Protein AF-A0A2U3QU63-F1 (afdb_monomer)

Foldseek 3Di:
DDDDLCPCPPCVPPDPPPDDPDPDDDDDDDDDVPPCSLVVVLVVVVSCVVVVHDDDDDDPPCSCVVVCVVVVHDDDDPDPVDHDDDDPCPPQDLDPDPVSVVVNVVCLVPVLQVVQCVVPVDPTDDPVVSVVSSVVVVVVVVVVSVVVVVPPDDDDDDDDDDPPPPVPPDD

Structure (mmCIF, N/CA/C/O backbone):
data_AF-A0A2U3QU63-F1
#
_entry.id   AF-A0A2U3QU63-F1
#
loop_
_atom_site.group_PDB
_atom_site.id
_atom_site.type_symbol
_atom_site.label_atom_id
_atom_site.label_alt_id
_atom_site.label_comp_id
_atom_site.label_asym_id
_atom_site.label_entity_id
_atom_site.label_seq_id
_atom_site.pdbx_PDB_ins_code
_atom_site.Cartn_x
_atom_site.Cartn_y
_atom_site.Cartn_z
_atom_site.occupancy
_atom_site.B_iso_or_equiv
_atom_site.auth_seq_id
_atom_site.auth_comp_id
_atom_site.auth_asym_id
_atom_site.auth_atom_id
_atom_site.pdbx_PDB_model_num
ATOM 1 N N . MET A 1 1 ? 30.446 -10.906 0.643 1.00 43.69 1 MET A N 1
ATOM 2 C CA . MET A 1 1 ? 29.237 -11.713 0.904 1.00 43.69 1 MET A CA 1
ATOM 3 C C . MET A 1 1 ? 28.189 -11.265 -0.103 1.00 43.69 1 MET A C 1
ATOM 5 O O . MET A 1 1 ? 27.816 -10.102 -0.070 1.00 43.69 1 MET A O 1
ATOM 9 N N . TYR A 1 2 ? 27.874 -12.096 -1.097 1.00 39.12 2 TYR A N 1
ATOM 10 C CA . TYR A 1 2 ? 27.063 -11.713 -2.260 1.00 39.12 2 TYR A CA 1
ATOM 11 C C . TYR A 1 2 ? 25.604 -12.105 -2.014 1.00 39.12 2 TYR A C 1
ATOM 13 O O . TYR A 1 2 ? 25.325 -13.270 -1.738 1.00 39.12 2 TYR A O 1
ATOM 21 N N . TRP A 1 3 ? 24.691 -11.135 -2.083 1.00 47.81 3 TRP A N 1
ATOM 22 C CA . TRP A 1 3 ? 23.257 -11.405 -2.133 1.00 47.81 3 TRP A CA 1
ATOM 23 C C . TRP A 1 3 ? 22.966 -12.159 -3.434 1.00 47.81 3 TRP A C 1
ATOM 25 O O . TRP A 1 3 ? 23.228 -11.640 -4.516 1.00 47.81 3 TRP A O 1
ATOM 35 N N . SER A 1 4 ? 22.480 -13.396 -3.328 1.00 51.56 4 SER A N 1
ATOM 36 C CA . SER A 1 4 ? 22.031 -14.183 -4.474 1.00 51.56 4 SER A CA 1
ATOM 37 C C . SER A 1 4 ? 20.529 -14.427 -4.341 1.00 51.56 4 SER A C 1
ATOM 39 O O . SER A 1 4 ? 20.130 -15.156 -3.429 1.00 51.56 4 SER A O 1
ATOM 41 N N . PRO A 1 5 ? 19.694 -13.903 -5.256 1.00 51.66 5 PRO A N 1
ATOM 42 C CA . PRO A 1 5 ? 18.269 -14.232 -5.295 1.00 51.66 5 PRO A CA 1
ATOM 43 C C . PRO A 1 5 ? 18.031 -15.713 -5.643 1.00 51.66 5 PRO A C 1
ATOM 45 O O . PRO A 1 5 ? 16.927 -16.219 -5.491 1.00 51.66 5 PRO A O 1
ATOM 48 N N . PHE A 1 6 ? 19.083 -16.427 -6.058 1.00 54.81 6 PHE A N 1
ATOM 49 C CA . PHE A 1 6 ? 19.063 -17.835 -6.442 1.00 54.81 6 PHE A CA 1
ATOM 50 C C . PHE A 1 6 ? 19.719 -18.762 -5.406 1.00 54.81 6 PHE A C 1
ATOM 52 O O . PHE A 1 6 ? 19.817 -19.964 -5.644 1.00 54.81 6 PHE A O 1
ATOM 59 N N . GLY A 1 7 ? 20.193 -18.235 -4.268 1.00 51.22 7 GLY A N 1
ATOM 60 C CA . GLY A 1 7 ? 21.030 -18.982 -3.319 1.00 51.22 7 GLY A CA 1
ATOM 61 C C . GLY A 1 7 ? 20.373 -20.253 -2.771 1.00 51.22 7 GLY A C 1
ATOM 62 O O . GLY A 1 7 ? 21.033 -21.282 -2.665 1.00 51.22 7 GLY A O 1
ATOM 63 N N . GLY A 1 8 ? 19.064 -20.207 -2.499 1.00 53.75 8 GLY A N 1
ATOM 64 C CA . GLY A 1 8 ? 18.296 -21.378 -2.056 1.00 53.75 8 GLY A CA 1
ATOM 65 C C . GLY A 1 8 ? 17.838 -22.304 -3.190 1.00 53.75 8 GLY A C 1
ATOM 66 O O . GLY A 1 8 ? 17.603 -23.483 -2.949 1.00 53.75 8 GLY A O 1
ATOM 67 N N . ALA A 1 9 ? 17.733 -21.794 -4.422 1.00 51.19 9 ALA A N 1
ATOM 68 C CA . ALA A 1 9 ? 17.230 -22.546 -5.575 1.00 51.19 9 ALA A CA 1
ATOM 69 C C . ALA A 1 9 ? 18.340 -23.278 -6.360 1.00 51.19 9 ALA A C 1
ATOM 71 O O . ALA A 1 9 ? 18.082 -24.332 -6.933 1.00 51.19 9 ALA A O 1
ATOM 72 N N . LEU A 1 10 ? 19.572 -22.749 -6.379 1.00 45.16 10 LEU A N 1
ATOM 73 C CA . LEU A 1 10 ? 20.698 -23.311 -7.146 1.00 45.16 10 LEU A CA 1
ATOM 74 C C . LEU A 1 10 ? 21.640 -24.217 -6.337 1.00 45.16 10 LEU A C 1
ATOM 76 O O . LEU A 1 10 ? 22.419 -24.955 -6.936 1.00 45.16 10 LEU A O 1
ATOM 80 N N . LEU A 1 11 ? 21.590 -24.194 -5.001 1.00 49.59 11 LEU A N 1
ATOM 81 C CA . LEU A 1 11 ? 22.460 -25.013 -4.144 1.00 49.59 11 LEU A CA 1
ATOM 82 C C . LEU A 1 11 ? 21.655 -25.831 -3.119 1.00 49.59 11 LEU A C 1
ATOM 84 O O . LEU A 1 11 ? 21.794 -25.615 -1.915 1.00 49.59 11 LEU A O 1
ATOM 88 N N . PRO A 1 12 ? 20.860 -26.828 -3.561 1.00 47.44 12 PRO A N 1
ATOM 89 C CA . PRO A 1 12 ? 20.121 -27.717 -2.656 1.00 47.44 12 PRO A CA 1
ATOM 90 C C . PRO A 1 12 ? 21.031 -28.567 -1.742 1.00 47.44 12 PRO A C 1
ATOM 92 O O . PRO A 1 12 ? 20.546 -29.222 -0.821 1.00 47.44 12 PRO A O 1
ATOM 95 N N . THR A 1 13 ? 22.347 -28.569 -1.981 1.00 46.19 13 THR A N 1
ATOM 96 C CA . THR A 1 13 ? 23.361 -29.363 -1.271 1.00 46.19 13 THR A CA 1
ATOM 97 C C . THR A 1 13 ? 24.182 -28.595 -0.231 1.00 46.19 13 THR A C 1
ATOM 99 O O . THR A 1 13 ? 24.970 -29.227 0.477 1.00 46.19 13 THR A O 1
ATOM 102 N N . LEU A 1 14 ? 24.003 -27.278 -0.054 1.00 50.28 14 LEU A N 1
ATOM 103 C CA . LEU A 1 14 ? 24.617 -26.583 1.084 1.00 50.28 14 LEU A CA 1
ATOM 104 C C . LEU A 1 14 ? 23.806 -26.846 2.358 1.00 50.28 14 LEU A C 1
ATOM 106 O O . LEU A 1 14 ? 22.858 -26.145 2.678 1.00 50.28 14 LEU A O 1
ATOM 110 N N . ASN A 1 15 ? 24.200 -27.929 3.030 1.00 46.31 15 ASN A N 1
ATOM 111 C CA . ASN A 1 15 ? 24.049 -28.243 4.449 1.00 46.31 15 ASN A CA 1
ATOM 112 C C . ASN A 1 15 ? 22.946 -27.464 5.199 1.00 46.31 15 ASN A C 1
ATOM 114 O O . ASN A 1 15 ? 23.132 -26.305 5.564 1.00 46.31 15 ASN A O 1
ATOM 118 N N . LYS A 1 16 ? 21.856 -28.162 5.550 1.00 51.31 16 LYS A N 1
ATOM 119 C CA . LYS A 1 16 ? 20.736 -27.684 6.393 1.00 51.31 16 LYS A CA 1
ATOM 120 C C . LYS A 1 16 ? 21.154 -27.095 7.757 1.00 51.31 16 LYS A C 1
ATOM 122 O O . LYS A 1 16 ? 20.309 -26.553 8.456 1.00 51.31 16 LYS A O 1
ATOM 127 N N . ASN A 1 17 ? 22.431 -27.207 8.128 1.00 46.62 17 ASN A N 1
ATOM 128 C CA . ASN A 1 17 ? 23.011 -26.727 9.382 1.00 46.62 17 ASN A CA 1
ATOM 129 C C . ASN A 1 17 ? 23.921 -25.492 9.220 1.00 46.62 17 ASN A C 1
ATOM 131 O O . ASN A 1 17 ? 24.543 -25.066 10.192 1.00 46.62 17 ASN A O 1
ATOM 135 N N . ALA A 1 18 ? 24.049 -24.921 8.018 1.00 49.50 18 ALA A N 1
ATOM 136 C CA . ALA A 1 18 ? 24.702 -23.627 7.856 1.00 49.50 18 ALA A CA 1
ATOM 137 C C . ALA A 1 18 ? 23.726 -22.544 8.330 1.00 49.50 18 ALA A C 1
ATOM 139 O O . ALA A 1 18 ? 22.721 -22.291 7.670 1.00 49.50 18 ALA A O 1
ATOM 140 N N . ALA A 1 19 ? 24.004 -21.949 9.494 1.00 47.94 19 ALA A N 1
ATOM 141 C CA . ALA A 1 19 ? 23.276 -20.798 10.013 1.00 47.94 19 ALA A CA 1
ATOM 142 C C . ALA A 1 19 ? 23.071 -19.783 8.881 1.00 47.94 19 ALA A C 1
ATOM 144 O O . ALA A 1 19 ? 24.049 -19.274 8.324 1.00 47.94 19 ALA A O 1
ATOM 145 N N . ALA A 1 20 ? 21.810 -19.565 8.497 1.00 50.59 20 ALA A N 1
ATOM 146 C CA . ALA A 1 20 ? 21.466 -18.644 7.430 1.00 50.59 20 ALA A CA 1
ATOM 147 C C . ALA A 1 20 ? 22.057 -17.275 7.793 1.00 50.59 20 ALA A C 1
ATOM 149 O O . ALA A 1 20 ? 21.733 -16.734 8.853 1.00 50.59 20 ALA A O 1
ATOM 150 N N . PRO A 1 21 ? 22.975 -16.730 6.985 1.00 51.06 21 PRO A N 1
ATOM 151 C CA . PRO A 1 21 ? 23.572 -15.453 7.307 1.00 51.06 21 PRO A CA 1
ATOM 152 C C . PRO A 1 21 ? 22.500 -14.373 7.169 1.00 51.06 21 PRO A C 1
ATOM 154 O O . PRO A 1 21 ? 22.015 -14.141 6.070 1.00 51.06 21 PRO A O 1
ATOM 157 N N . ASN A 1 22 ? 22.150 -13.744 8.291 1.00 51.81 22 ASN A N 1
ATOM 158 C CA . ASN A 1 22 ? 21.318 -12.547 8.437 1.00 51.81 22 ASN A CA 1
ATOM 159 C C . ASN A 1 22 ? 20.050 -12.517 7.555 1.00 51.81 22 ASN A C 1
ATOM 161 O O . ASN A 1 22 ? 20.057 -12.062 6.416 1.00 51.81 22 ASN A O 1
ATOM 165 N N . GLU A 1 23 ? 18.929 -12.912 8.147 1.00 58.59 23 GLU A N 1
ATOM 166 C CA . GLU A 1 23 ? 17.579 -13.013 7.568 1.00 58.59 23 GLU A CA 1
ATOM 167 C C . GLU A 1 23 ? 16.877 -11.679 7.201 1.00 58.59 23 GLU A C 1
ATOM 169 O O . GLU A 1 23 ? 15.686 -11.669 6.900 1.00 58.59 23 GLU A O 1
ATOM 174 N N . ASN A 1 24 ? 17.600 -10.552 7.151 1.00 71.69 24 ASN A N 1
ATOM 175 C CA . ASN A 1 24 ? 17.030 -9.225 6.879 1.00 71.69 24 ASN A CA 1
ATOM 176 C C . ASN A 1 24 ? 17.442 -8.697 5.496 1.00 71.69 24 ASN A C 1
ATOM 178 O O . ASN A 1 24 ? 18.583 -8.282 5.295 1.00 71.69 24 ASN A O 1
ATOM 182 N N . PHE A 1 25 ? 16.490 -8.628 4.560 1.00 80.19 25 PHE A N 1
ATOM 183 C CA . PHE A 1 25 ? 16.712 -8.183 3.173 1.00 80.19 25 PHE A CA 1
ATOM 184 C C . PHE A 1 25 ? 16.128 -6.793 2.876 1.00 80.19 25 PHE A C 1
ATOM 186 O O . PHE A 1 25 ? 15.632 -6.530 1.781 1.00 80.19 25 PHE A O 1
ATOM 193 N N . ASN A 1 26 ? 16.182 -5.890 3.856 1.00 86.50 26 ASN A N 1
ATOM 194 C CA . ASN A 1 26 ? 15.697 -4.522 3.684 1.00 86.50 26 ASN A CA 1
ATOM 195 C C . ASN A 1 26 ? 16.671 -3.719 2.809 1.00 86.50 26 ASN A C 1
ATOM 197 O O . ASN A 1 26 ? 17.867 -3.657 3.093 1.00 86.50 26 ASN A O 1
ATOM 201 N N . LEU A 1 27 ? 16.150 -3.079 1.762 1.00 87.94 27 LEU A N 1
ATOM 202 C CA . LEU A 1 27 ? 16.918 -2.275 0.813 1.00 87.94 27 LEU A CA 1
ATOM 203 C C . LEU A 1 27 ? 16.369 -0.845 0.762 1.00 87.94 27 LEU A C 1
ATOM 205 O O . LEU A 1 27 ? 15.175 -0.643 0.553 1.00 87.94 27 LEU A O 1
ATOM 209 N N . TYR A 1 28 ? 17.253 0.146 0.890 1.00 92.81 28 TYR A N 1
ATOM 210 C CA . TYR A 1 28 ? 16.926 1.563 0.726 1.00 92.81 28 TYR A CA 1
ATOM 211 C C . TYR A 1 28 ? 17.634 2.136 -0.504 1.00 92.81 28 TYR A C 1
ATOM 213 O O . TYR A 1 28 ? 18.845 1.986 -0.658 1.00 92.81 28 TYR A O 1
ATOM 221 N N . ILE A 1 29 ? 16.880 2.798 -1.383 1.00 90.50 29 ILE A N 1
ATOM 222 C CA . ILE A 1 29 ? 17.385 3.372 -2.637 1.00 90.50 29 ILE A CA 1
ATOM 223 C C . ILE A 1 29 ? 17.074 4.869 -2.642 1.00 90.50 29 ILE A C 1
ATOM 225 O O . ILE A 1 29 ? 15.910 5.266 -2.679 1.00 90.50 29 ILE A O 1
ATOM 229 N N . ALA A 1 30 ? 18.114 5.702 -2.667 1.00 93.69 30 ALA A N 1
ATOM 230 C CA . ALA A 1 30 ? 18.002 7.157 -2.729 1.00 93.69 30 ALA A CA 1
ATOM 231 C C . ALA A 1 30 ? 18.640 7.719 -4.005 1.00 93.69 30 ALA A C 1
ATOM 233 O O . ALA A 1 30 ? 19.577 7.150 -4.558 1.00 93.69 30 ALA A O 1
ATOM 234 N N . GLY A 1 31 ? 18.124 8.851 -4.484 1.00 93.25 31 GLY A N 1
ATOM 235 C CA . GLY A 1 31 ? 18.625 9.514 -5.686 1.00 93.25 31 GLY A CA 1
ATOM 236 C C . GLY A 1 31 ? 17.684 10.602 -6.194 1.00 93.25 31 GLY A C 1
ATOM 237 O O . GLY A 1 31 ? 16.486 10.596 -5.895 1.00 93.25 31 GLY A O 1
ATOM 238 N N . VAL A 1 32 ? 18.207 11.523 -6.999 1.00 95.38 32 VAL A N 1
ATOM 239 C CA . VAL A 1 32 ? 17.438 12.637 -7.582 1.00 95.38 32 VAL A CA 1
ATOM 240 C C . VAL A 1 32 ? 16.364 12.145 -8.570 1.00 95.38 32 VAL A C 1
ATOM 242 O O . VAL A 1 32 ? 16.488 11.042 -9.117 1.00 95.38 32 VAL A O 1
ATOM 245 N N . PRO A 1 33 ? 15.264 12.886 -8.802 1.00 91.19 33 PRO A N 1
ATOM 246 C CA . PRO A 1 33 ? 14.317 12.561 -9.872 1.00 91.19 33 PRO A CA 1
ATOM 247 C C . PRO A 1 33 ? 15.052 12.349 -11.206 1.00 91.19 33 PRO A C 1
ATOM 249 O O . PRO A 1 33 ? 15.962 13.098 -11.535 1.00 91.19 33 PRO A O 1
ATOM 252 N N . GLY A 1 34 ? 14.715 11.284 -11.937 1.00 89.94 34 GLY A N 1
ATOM 253 C CA . GLY A 1 34 ? 15.408 10.919 -13.182 1.00 89.94 34 GLY A CA 1
ATOM 254 C C . GLY A 1 34 ? 16.687 10.082 -13.025 1.00 89.94 34 GLY A C 1
ATOM 255 O O . GLY A 1 34 ? 17.173 9.559 -14.019 1.00 89.94 34 GLY A O 1
ATOM 256 N N . SER A 1 35 ? 17.193 9.835 -11.809 1.00 93.06 35 SER A N 1
ATOM 257 C CA . SER A 1 35 ? 18.421 9.039 -11.589 1.00 93.06 35 SER A CA 1
ATOM 258 C C . SER A 1 35 ? 18.284 7.525 -11.837 1.00 93.06 35 SER A C 1
ATOM 260 O O . SER A 1 35 ? 19.158 6.760 -11.446 1.00 93.06 35 SER A O 1
ATOM 262 N N . GLY A 1 36 ? 17.161 7.061 -12.391 1.00 93.06 36 GLY A N 1
ATOM 263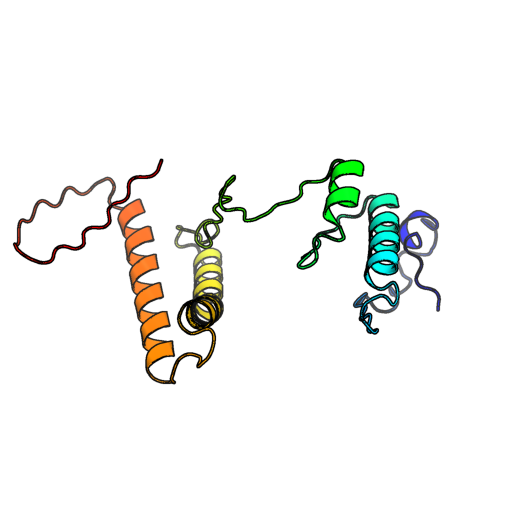 C CA . GLY A 1 36 ? 16.936 5.638 -12.670 1.00 93.06 36 GLY A CA 1
ATOM 264 C C . GLY A 1 36 ? 16.470 4.775 -11.488 1.00 93.06 36 GLY A C 1
ATOM 265 O O . GLY A 1 36 ? 16.400 3.561 -11.640 1.00 93.06 36 GLY A O 1
ATOM 266 N N . LYS A 1 37 ? 16.080 5.352 -10.337 1.00 94.00 37 LYS A N 1
ATOM 267 C CA . LYS A 1 37 ? 15.584 4.581 -9.167 1.00 94.00 37 LYS A CA 1
ATOM 268 C C . LYS A 1 37 ? 14.485 3.577 -9.530 1.00 94.00 37 LYS A C 1
ATOM 270 O O . LYS A 1 37 ? 14.576 2.409 -9.181 1.00 94.00 37 LYS A O 1
ATOM 275 N N . SER A 1 38 ? 13.465 4.029 -10.262 1.00 93.00 38 SER A N 1
ATOM 276 C CA . SER A 1 38 ? 12.344 3.178 -10.675 1.00 93.00 38 SER 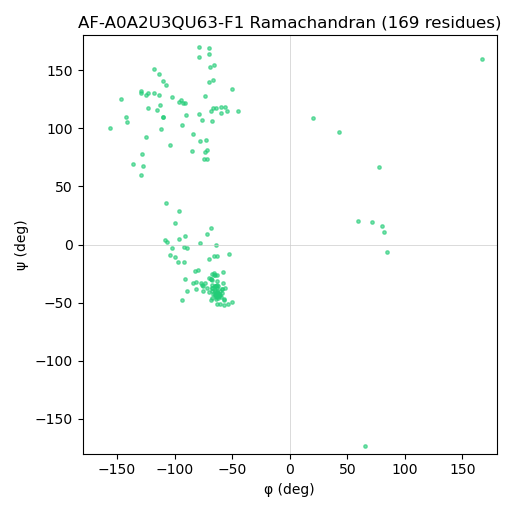A CA 1
ATOM 277 C C . SER A 1 38 ? 12.758 2.117 -11.693 1.00 93.00 38 SER A C 1
ATOM 279 O O . SER A 1 38 ? 12.161 1.051 -11.723 1.00 93.00 38 SER A O 1
ATOM 281 N N . VAL A 1 39 ? 13.772 2.380 -12.523 1.00 93.69 39 VAL A N 1
ATOM 282 C CA . VAL A 1 39 ? 14.308 1.381 -13.463 1.00 93.69 39 VAL A CA 1
ATOM 283 C C . VAL A 1 39 ? 15.003 0.268 -12.681 1.00 93.69 39 VAL A C 1
ATOM 285 O O . VAL A 1 39 ? 14.695 -0.902 -12.879 1.00 93.69 39 VAL A O 1
ATOM 288 N N . PHE A 1 40 ? 15.852 0.632 -11.718 1.00 94.06 40 PHE A N 1
ATOM 289 C CA . PHE A 1 40 ? 16.522 -0.333 -10.847 1.00 94.06 40 PHE A CA 1
ATOM 290 C C . PHE A 1 40 ? 15.533 -1.161 -10.008 1.00 94.06 40 PHE A C 1
ATOM 292 O O . PHE A 1 40 ? 15.655 -2.380 -9.929 1.00 94.06 40 PHE A O 1
ATOM 299 N N . MET A 1 41 ? 14.510 -0.527 -9.425 1.00 93.94 41 MET A N 1
ATOM 300 C CA . MET A 1 41 ? 13.469 -1.239 -8.672 1.00 93.94 41 MET A CA 1
ATOM 301 C C . MET A 1 41 ? 12.666 -2.219 -9.542 1.00 93.94 41 MET A C 1
ATOM 303 O O . MET A 1 41 ? 12.287 -3.283 -9.061 1.00 93.94 41 MET A O 1
ATOM 307 N N . GLN A 1 42 ? 12.411 -1.889 -10.813 1.00 93.75 42 GLN A N 1
ATOM 308 C CA . GLN A 1 42 ? 11.736 -2.801 -11.742 1.00 93.75 42 GLN A CA 1
ATOM 309 C C . GLN A 1 42 ? 12.601 -4.019 -12.082 1.00 93.75 42 GLN A C 1
ATOM 311 O O . GLN A 1 42 ? 12.079 -5.129 -12.098 1.00 93.75 42 GLN A O 1
ATOM 316 N N . GLU A 1 43 ? 13.907 -3.838 -12.281 1.00 93.88 43 GLU A N 1
ATOM 317 C CA . GLU A 1 43 ? 14.842 -4.950 -12.507 1.00 93.88 43 GLU A CA 1
ATOM 318 C C . GLU A 1 43 ? 14.914 -5.892 -11.295 1.00 93.88 43 GLU A C 1
ATOM 320 O O . GLU A 1 43 ? 14.871 -7.119 -11.424 1.00 93.88 43 GLU A O 1
ATOM 325 N N . LEU A 1 44 ? 14.945 -5.314 -10.090 1.00 92.25 44 LEU A N 1
ATOM 326 C CA . LEU A 1 44 ? 14.897 -6.080 -8.849 1.00 92.25 44 LEU A CA 1
ATOM 327 C C . LEU A 1 44 ? 13.583 -6.866 -8.727 1.00 92.25 44 LEU A C 1
ATOM 329 O O . LEU A 1 44 ? 13.605 -8.058 -8.426 1.00 92.25 44 LEU A O 1
ATOM 333 N N . MET A 1 45 ? 12.445 -6.222 -9.001 1.00 93.06 45 MET A N 1
ATOM 334 C CA . MET A 1 45 ? 11.133 -6.876 -9.028 1.00 93.06 45 MET A CA 1
ATOM 335 C C . MET A 1 45 ? 11.106 -8.044 -10.019 1.00 93.06 45 MET A C 1
ATOM 337 O O . MET A 1 45 ? 10.654 -9.129 -9.659 1.00 93.06 45 MET A O 1
ATOM 341 N N . LEU A 1 46 ? 11.594 -7.843 -11.246 1.00 92.94 46 LEU A N 1
ATOM 342 C CA . LEU A 1 46 ? 11.647 -8.883 -12.276 1.00 92.94 46 LEU A CA 1
ATOM 343 C C . LEU A 1 46 ? 12.509 -10.066 -11.838 1.00 92.94 46 LEU A C 1
ATOM 345 O O . LEU A 1 46 ? 12.114 -11.210 -12.044 1.00 92.94 46 LEU A O 1
ATOM 349 N N . SER A 1 47 ? 13.635 -9.801 -11.176 1.00 91.75 47 SER A N 1
ATOM 350 C CA . SER A 1 47 ? 14.501 -10.848 -10.627 1.00 91.75 47 SER A CA 1
ATOM 351 C C . SER A 1 47 ? 13.783 -11.683 -9.559 1.00 91.75 47 SER A C 1
ATOM 353 O O . SER A 1 47 ? 13.875 -12.909 -9.571 1.00 91.75 47 SER A O 1
ATOM 355 N N . VAL A 1 48 ? 13.025 -11.037 -8.663 1.00 89.19 48 VAL A N 1
ATOM 356 C CA . VAL A 1 48 ? 12.227 -11.724 -7.630 1.00 89.19 48 VAL A CA 1
ATOM 357 C C . VAL A 1 48 ? 11.092 -12.537 -8.255 1.00 89.19 48 VAL A C 1
ATOM 359 O O . VAL A 1 48 ? 10.870 -13.683 -7.866 1.00 89.19 48 VAL A O 1
ATOM 362 N N . LEU A 1 49 ? 10.392 -11.987 -9.248 1.00 90.69 49 LEU A N 1
ATOM 363 C CA . LEU A 1 49 ? 9.354 -12.719 -9.979 1.00 90.69 49 LEU A CA 1
ATOM 364 C C . LEU A 1 49 ? 9.943 -13.894 -10.777 1.00 90.69 49 LEU A C 1
ATOM 366 O O . LEU A 1 49 ? 9.332 -14.958 -10.836 1.00 90.69 49 LEU A O 1
ATOM 370 N N . GLY A 1 50 ? 11.149 -13.740 -11.333 1.00 89.81 50 GLY A N 1
ATOM 371 C CA . GLY A 1 50 ? 11.847 -14.767 -12.112 1.00 89.81 50 GLY A CA 1
ATOM 372 C C . GLY A 1 50 ? 12.204 -16.023 -11.314 1.00 89.81 50 GLY A C 1
ATOM 373 O O . GLY A 1 50 ? 12.266 -17.109 -11.885 1.00 89.81 50 GLY A O 1
ATOM 374 N N . VAL A 1 51 ? 12.370 -15.906 -9.992 1.00 88.06 51 VAL A N 1
ATOM 375 C CA . VAL A 1 51 ? 12.555 -17.055 -9.084 1.00 88.06 51 VAL A CA 1
ATOM 376 C C . VAL A 1 51 ? 11.242 -17.603 -8.514 1.00 88.06 51 VAL A C 1
ATOM 378 O O . VAL A 1 51 ? 11.264 -18.471 -7.644 1.00 88.06 51 VAL A O 1
ATOM 381 N N . GLY A 1 52 ? 10.093 -17.110 -8.984 1.00 85.75 52 GLY A N 1
ATOM 382 C CA . GLY A 1 52 ? 8.772 -17.489 -8.474 1.00 85.75 52 GLY A CA 1
ATOM 383 C C . GLY A 1 52 ? 8.372 -16.776 -7.177 1.00 85.75 52 GLY A C 1
ATOM 384 O O . GLY A 1 52 ? 7.445 -17.216 -6.494 1.00 85.75 52 GLY A O 1
ATOM 385 N N . GLY A 1 53 ? 9.058 -15.689 -6.815 1.00 86.56 53 GLY A N 1
ATOM 386 C CA . G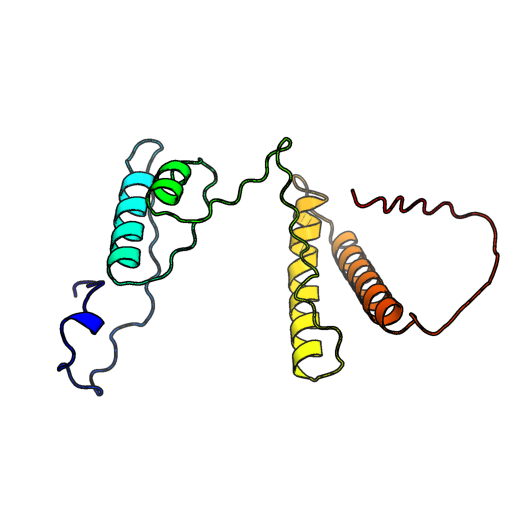LY A 1 53 ? 8.683 -14.838 -5.691 1.00 86.56 53 GLY A CA 1
ATOM 387 C C . GLY A 1 53 ? 7.411 -14.028 -5.963 1.00 86.56 53 GLY A C 1
ATOM 388 O O . GLY A 1 53 ? 6.920 -13.945 -7.088 1.00 86.56 53 GLY A O 1
ATOM 389 N N . LYS A 1 54 ? 6.876 -13.397 -4.915 1.00 88.69 54 LYS A N 1
ATOM 390 C CA . LYS A 1 54 ? 5.734 -12.474 -5.005 1.00 88.69 54 LYS A CA 1
ATOM 391 C C . LYS A 1 54 ? 6.209 -11.053 -4.747 1.00 88.69 54 LYS A C 1
ATOM 393 O O . LYS A 1 54 ? 7.026 -10.837 -3.855 1.00 88.69 54 LYS A O 1
ATOM 398 N N . VAL A 1 55 ? 5.676 -10.093 -5.498 1.00 90.69 55 VAL A N 1
ATOM 399 C CA . VAL A 1 55 ? 6.024 -8.678 -5.346 1.00 90.69 55 VAL A CA 1
ATOM 400 C C . VAL A 1 55 ? 4.757 -7.843 -5.221 1.00 90.69 55 VAL A C 1
ATOM 402 O O . VAL A 1 55 ? 3.836 -7.978 -6.022 1.00 90.69 55 VAL A O 1
ATOM 405 N N . PHE A 1 56 ? 4.742 -6.962 -4.224 1.00 94.25 56 PHE A N 1
ATOM 406 C CA . PHE A 1 56 ? 3.732 -5.926 -4.036 1.00 94.25 56 PHE A CA 1
ATOM 407 C C . PHE A 1 56 ? 4.425 -4.568 -4.125 1.00 94.25 56 PHE A C 1
ATOM 409 O O . PHE A 1 56 ? 5.461 -4.362 -3.493 1.00 94.25 56 PHE A O 1
ATOM 416 N N . VAL A 1 57 ? 3.879 -3.654 -4.928 1.00 92.75 57 VAL A N 1
ATOM 417 C CA . VAL A 1 57 ? 4.479 -2.337 -5.180 1.00 92.75 57 VAL A CA 1
ATOM 418 C C . VAL A 1 57 ? 3.467 -1.245 -4.859 1.00 92.75 57 VAL A C 1
ATOM 420 O O . VAL A 1 57 ? 2.354 -1.259 -5.377 1.00 92.75 57 VAL A O 1
ATOM 423 N N . LEU A 1 58 ? 3.879 -0.274 -4.042 1.00 92.44 58 LEU A N 1
ATOM 424 C CA . LEU A 1 58 ? 3.144 0.969 -3.817 1.00 92.44 58 LEU A CA 1
ATOM 425 C C . LEU A 1 58 ? 3.684 2.033 -4.776 1.00 92.44 58 LEU A C 1
ATOM 427 O O . LEU A 1 58 ? 4.777 2.565 -4.581 1.00 92.44 58 LEU A O 1
ATOM 431 N N . ASP A 1 59 ? 2.940 2.306 -5.845 1.00 91.75 59 ASP A N 1
ATOM 432 C CA . ASP A 1 59 ? 3.396 3.153 -6.949 1.00 91.75 59 ASP A CA 1
ATOM 433 C C . ASP A 1 59 ? 2.618 4.473 -7.017 1.00 91.75 59 ASP A C 1
ATOM 435 O O . ASP A 1 59 ? 1.529 4.539 -7.581 1.00 91.75 59 ASP A O 1
ATOM 439 N N . TYR A 1 60 ? 3.207 5.546 -6.484 1.00 86.88 60 TYR A N 1
ATOM 440 C CA . TYR A 1 60 ? 2.648 6.899 -6.595 1.00 86.88 60 TYR A CA 1
ATOM 441 C C . TYR A 1 60 ? 2.810 7.495 -8.008 1.00 86.88 60 TYR A C 1
ATOM 443 O O . TYR A 1 60 ? 1.972 8.266 -8.467 1.00 86.88 60 TYR A O 1
ATOM 451 N N . GLY A 1 61 ? 3.897 7.151 -8.711 1.00 85.88 61 GLY A N 1
ATOM 452 C CA . GLY A 1 61 ? 4.292 7.786 -9.976 1.00 85.88 61 GLY A CA 1
ATOM 453 C C . GLY A 1 61 ? 3.762 7.103 -11.236 1.00 85.88 61 GLY A C 1
ATOM 454 O O . GLY A 1 61 ? 4.027 7.582 -12.337 1.00 85.88 61 GLY A O 1
ATOM 455 N N . ARG A 1 62 ? 3.043 5.983 -11.093 1.00 89.56 62 ARG A N 1
ATOM 456 C CA . ARG A 1 62 ? 2.573 5.122 -12.195 1.00 89.56 62 ARG A CA 1
ATOM 457 C C . ARG A 1 62 ? 3.707 4.557 -13.063 1.00 89.56 62 ARG A C 1
ATOM 459 O O . ARG A 1 62 ? 3.465 4.124 -14.193 1.00 89.56 62 ARG A O 1
ATOM 466 N N . SER A 1 63 ? 4.935 4.523 -12.542 1.00 90.62 63 SER A N 1
ATOM 467 C CA . SER A 1 63 ? 6.117 4.010 -13.249 1.00 90.62 63 SER A CA 1
ATOM 468 C C . SER A 1 63 ? 6.048 2.499 -13.485 1.00 90.62 63 SER A C 1
ATOM 470 O O . SER A 1 63 ? 6.663 2.000 -14.424 1.00 90.62 63 SER A O 1
ATOM 472 N N . PHE A 1 64 ? 5.297 1.768 -12.656 1.00 94.44 64 PHE A N 1
ATOM 473 C CA . PHE A 1 64 ? 5.216 0.305 -12.683 1.00 94.44 64 PHE A CA 1
ATOM 474 C C . PHE A 1 64 ? 3.964 -0.207 -13.399 1.00 94.44 64 PHE A C 1
ATOM 476 O O . PHE A 1 64 ? 3.890 -1.396 -13.707 1.00 94.44 64 PHE A O 1
ATOM 483 N N . LYS A 1 65 ? 2.993 0.665 -13.714 1.00 92.88 65 LYS A N 1
ATOM 484 C CA . LYS A 1 65 ? 1.705 0.282 -14.321 1.00 92.88 65 LYS A CA 1
ATOM 485 C C . LYS A 1 65 ? 1.883 -0.551 -15.587 1.00 92.88 65 LYS A C 1
ATOM 487 O O . LYS A 1 65 ? 1.315 -1.632 -15.708 1.00 92.88 65 LYS A O 1
ATOM 492 N N . ARG A 1 66 ? 2.698 -0.067 -16.529 1.00 93.44 66 ARG A N 1
ATOM 493 C CA . ARG A 1 66 ? 2.913 -0.752 -17.811 1.00 93.44 66 ARG A CA 1
ATOM 494 C C . ARG A 1 66 ? 3.580 -2.113 -17.620 1.00 93.44 66 ARG A C 1
ATOM 496 O O . ARG A 1 66 ? 3.142 -3.088 -18.217 1.00 93.44 66 ARG A O 1
ATOM 503 N N . THR A 1 67 ? 4.601 -2.173 -16.773 1.00 93.06 67 THR A N 1
ATOM 504 C CA . THR A 1 67 ? 5.348 -3.401 -16.484 1.00 93.06 67 THR A CA 1
ATOM 505 C C . THR A 1 67 ? 4.467 -4.435 -15.788 1.00 93.06 67 THR A C 1
ATOM 507 O O . THR A 1 67 ? 4.459 -5.589 -16.198 1.00 93.06 67 THR A O 1
ATOM 510 N N . CYS A 1 68 ? 3.652 -4.019 -14.814 1.00 94.25 68 CYS A N 1
ATOM 511 C CA . CYS A 1 68 ? 2.684 -4.890 -14.145 1.00 94.25 68 CYS A CA 1
ATOM 512 C C . CYS A 1 68 ? 1.703 -5.522 -15.146 1.00 94.25 68 CYS A C 1
ATOM 514 O O . CYS A 1 68 ? 1.532 -6.738 -15.151 1.00 94.25 68 CYS A O 1
ATOM 516 N N . LEU A 1 69 ? 1.139 -4.723 -16.060 1.00 93.38 69 LEU A N 1
ATOM 517 C CA . LEU A 1 69 ? 0.213 -5.217 -17.085 1.00 93.38 69 LEU A CA 1
ATOM 518 C C . LEU A 1 69 ? 0.879 -6.181 -18.081 1.00 93.38 69 LEU A C 1
ATOM 520 O O . LEU A 1 69 ? 0.274 -7.184 -18.447 1.00 93.38 69 LEU A O 1
ATOM 524 N N . ILE A 1 70 ? 2.121 -5.911 -18.502 1.00 94.06 70 ILE A N 1
ATOM 525 C CA . ILE A 1 70 ? 2.877 -6.802 -19.406 1.00 94.06 70 ILE A CA 1
ATOM 526 C C . ILE A 1 70 ? 3.145 -8.160 -18.746 1.00 94.06 70 ILE A C 1
ATOM 528 O O . ILE A 1 70 ? 3.080 -9.190 -19.410 1.00 94.06 70 ILE A O 1
ATOM 532 N N . LEU A 1 71 ? 3.415 -8.165 -17.441 1.00 93.31 71 LEU A N 1
ATOM 533 C CA . LEU A 1 71 ? 3.643 -9.383 -16.663 1.00 93.31 71 LEU A CA 1
ATOM 534 C C . LEU A 1 71 ? 2.341 -10.121 -16.297 1.00 93.31 71 LEU A C 1
ATOM 536 O O . LEU A 1 71 ? 2.398 -11.139 -15.613 1.00 93.31 71 LEU A O 1
ATOM 540 N N . GLY A 1 72 ? 1.175 -9.621 -16.726 1.00 92.69 72 GLY A N 1
ATOM 541 C CA . GLY A 1 72 ? -0.130 -10.196 -16.386 1.00 92.69 72 GLY A CA 1
ATOM 542 C C . GLY A 1 72 ? -0.546 -9.979 -14.927 1.00 92.69 72 GLY A C 1
ATOM 543 O O . GLY A 1 72 ? -1.386 -10.713 -14.412 1.00 92.69 72 GLY A O 1
ATOM 544 N N . GLY A 1 73 ? 0.057 -9.004 -14.242 1.00 92.69 73 GLY A N 1
ATOM 545 C CA . GLY A 1 73 ? -0.269 -8.647 -12.866 1.00 92.69 73 GLY A CA 1
ATOM 546 C C . GLY A 1 73 ? -1.531 -7.792 -12.742 1.00 92.69 73 GLY A C 1
ATOM 547 O O . GLY A 1 73 ? -2.070 -7.270 -13.720 1.00 92.69 73 GLY A O 1
ATOM 548 N N . SER A 1 74 ? -1.987 -7.619 -11.500 1.00 92.00 74 SER A N 1
ATOM 549 C CA . SER A 1 74 ? -3.093 -6.720 -11.170 1.00 92.00 74 SER A CA 1
ATOM 550 C C . SER A 1 74 ? -2.558 -5.351 -10.758 1.00 92.00 74 SER A C 1
ATOM 552 O O . SER A 1 74 ? -1.746 -5.244 -9.837 1.00 92.00 74 SER A O 1
ATOM 554 N N . TYR A 1 75 ? -3.016 -4.298 -11.435 1.00 92.00 75 TYR A N 1
ATOM 555 C CA . TYR A 1 75 ? -2.728 -2.916 -11.064 1.00 92.00 75 TYR A CA 1
ATOM 556 C C . TYR A 1 75 ? -4.005 -2.264 -10.535 1.00 92.00 75 TYR A C 1
ATOM 558 O O . TYR A 1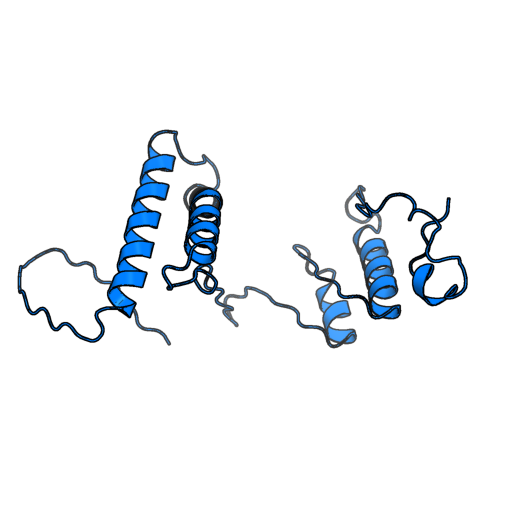 75 ? -4.940 -2.019 -11.296 1.00 92.00 75 TYR A O 1
ATOM 566 N N . ILE A 1 76 ? -4.037 -1.997 -9.230 1.00 89.75 76 ILE A N 1
ATOM 567 C CA . ILE A 1 76 ? -5.171 -1.364 -8.555 1.00 89.75 76 ILE A CA 1
ATOM 568 C C . ILE A 1 76 ? -4.948 0.147 -8.562 1.00 89.75 76 ILE A C 1
ATOM 570 O O . ILE A 1 76 ? -3.941 0.636 -8.055 1.00 89.75 76 ILE A O 1
ATOM 574 N N . GLU A 1 77 ? -5.892 0.882 -9.140 1.00 87.69 77 GLU A N 1
ATOM 575 C CA . GLU A 1 77 ? -5.838 2.335 -9.259 1.00 87.69 77 GLU A CA 1
ATOM 576 C C . GLU A 1 77 ? -7.141 2.949 -8.753 1.00 87.69 77 GLU A C 1
ATOM 578 O O . GLU A 1 77 ? -8.225 2.543 -9.168 1.00 87.69 77 GLU A O 1
ATOM 583 N N . PHE A 1 78 ? -7.032 3.953 -7.884 1.00 83.88 78 PHE A N 1
ATOM 584 C CA . PHE A 1 78 ? -8.173 4.761 -7.469 1.00 83.88 78 PHE A CA 1
ATOM 585 C C . P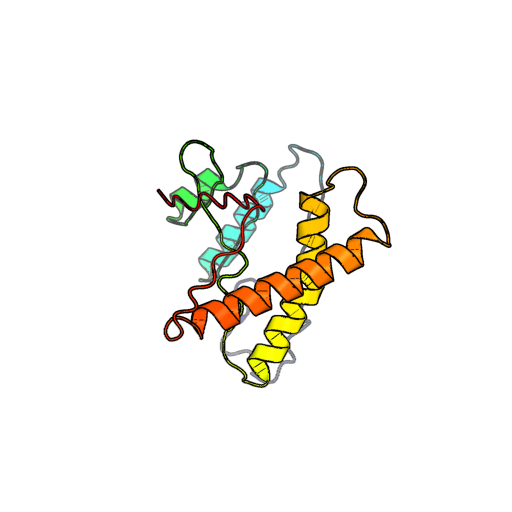HE A 1 78 ? -8.393 5.871 -8.498 1.00 83.88 78 PHE A C 1
ATOM 587 O O . PHE A 1 78 ? -7.732 6.910 -8.458 1.00 83.88 78 PHE A O 1
ATOM 594 N N . ASP A 1 79 ? -9.293 5.630 -9.450 1.00 82.56 79 ASP A N 1
ATOM 595 C CA . ASP A 1 79 ? -9.740 6.625 -10.428 1.00 82.56 79 ASP A CA 1
ATOM 596 C C . ASP A 1 79 ? -11.216 6.967 -10.187 1.00 82.56 79 ASP A C 1
ATOM 598 O O . ASP A 1 79 ? -12.014 6.107 -9.816 1.00 82.56 79 ASP A O 1
ATOM 602 N N . MET A 1 80 ? -11.610 8.216 -10.444 1.00 81.19 80 MET A N 1
ATOM 603 C CA . MET A 1 80 ? -13.011 8.637 -10.320 1.00 81.19 80 MET A CA 1
ATOM 604 C C . MET A 1 80 ? -13.919 7.951 -11.348 1.00 81.19 80 MET A C 1
ATOM 606 O O . MET A 1 80 ? -15.120 7.837 -11.126 1.00 81.19 80 MET A O 1
ATOM 610 N N . LYS A 1 81 ? -13.361 7.502 -12.482 1.00 84.69 81 LYS A N 1
ATOM 611 C CA . LYS A 1 81 ? -14.120 6.815 -13.541 1.00 84.69 81 LYS A CA 1
ATOM 612 C C . LYS A 1 81 ? -14.354 5.335 -13.253 1.00 84.69 81 LYS A C 1
ATOM 614 O O . LYS A 1 81 ? -15.369 4.798 -13.673 1.00 84.69 81 LYS A O 1
ATOM 619 N N . ASN A 1 82 ? -13.415 4.695 -12.560 1.00 79.06 82 ASN A N 1
ATOM 620 C CA . ASN A 1 82 ? -13.477 3.288 -12.181 1.00 79.06 82 ASN A CA 1
ATOM 621 C C . ASN A 1 82 ? -13.218 3.201 -10.672 1.00 79.06 82 ASN A C 1
ATOM 623 O O . ASN A 1 82 ? -12.085 2.927 -10.266 1.00 79.06 82 ASN A O 1
ATOM 627 N N . PRO A 1 83 ? -14.228 3.509 -9.838 1.00 77.62 83 PRO A N 1
ATOM 628 C CA . PRO A 1 83 ? -14.040 3.575 -8.401 1.00 77.62 83 PRO A CA 1
ATOM 629 C C . PRO A 1 83 ? -13.726 2.183 -7.853 1.00 77.62 83 PRO A C 1
ATOM 631 O O . PRO A 1 83 ? -14.539 1.263 -7.930 1.00 77.62 83 PRO A O 1
ATOM 634 N N . VAL A 1 84 ? -12.538 2.037 -7.273 1.00 82.75 84 VAL A N 1
ATOM 635 C CA . VAL A 1 84 ? -12.193 0.882 -6.445 1.00 82.75 84 VAL A CA 1
ATOM 636 C C . VAL A 1 84 ? -12.519 1.242 -5.001 1.00 82.75 84 VAL A C 1
ATOM 638 O O . VAL A 1 84 ? -11.995 2.223 -4.476 1.00 82.75 84 VAL A O 1
ATOM 641 N N . SER A 1 85 ? -13.379 0.453 -4.358 1.00 81.75 85 SER A N 1
ATOM 642 C CA . SER A 1 85 ? -13.681 0.598 -2.934 1.00 81.75 85 SER A CA 1
ATOM 643 C C . SER A 1 85 ? -12.931 -0.462 -2.141 1.00 81.75 85 SER A C 1
ATOM 645 O O . SER A 1 85 ? -13.022 -1.651 -2.444 1.00 81.75 85 SER A O 1
ATOM 647 N N . ILE A 1 86 ? -12.183 -0.027 -1.129 1.00 82.56 86 ILE A N 1
ATOM 648 C CA . ILE A 1 86 ? -11.562 -0.913 -0.147 1.00 82.56 86 ILE A CA 1
ATOM 649 C C . ILE A 1 86 ? -12.248 -0.639 1.179 1.00 82.56 86 ILE A C 1
ATOM 651 O O . ILE A 1 86 ? -12.208 0.483 1.681 1.00 82.56 86 ILE A O 1
ATOM 655 N N . ASN A 1 87 ? -12.872 -1.667 1.745 1.00 83.62 87 ASN A N 1
ATOM 656 C CA . ASN A 1 87 ? -13.447 -1.578 3.073 1.00 83.62 87 ASN A CA 1
ATOM 657 C C . ASN A 1 87 ? -12.396 -2.000 4.118 1.00 83.62 87 ASN A C 1
ATOM 659 O O . ASN A 1 87 ? -12.077 -3.191 4.191 1.00 83.62 87 ASN A O 1
ATOM 663 N N . PRO A 1 88 ? -11.885 -1.074 4.951 1.00 79.00 88 PRO A N 1
ATOM 664 C CA . PRO A 1 88 ? -10.874 -1.387 5.960 1.00 79.00 88 PRO A CA 1
ATOM 665 C C . PRO A 1 88 ? -11.411 -2.241 7.117 1.00 79.00 88 PRO A C 1
ATOM 667 O O . PRO A 1 88 ? -10.623 -2.770 7.892 1.00 79.00 88 PRO A O 1
ATOM 670 N N . PHE A 1 89 ? -12.733 -2.394 7.237 1.00 81.25 89 PHE A N 1
ATOM 671 C CA . PHE A 1 89 ? -13.372 -3.203 8.276 1.00 81.25 89 PHE A CA 1
ATOM 672 C C . PHE A 1 89 ? -13.574 -4.669 7.874 1.00 81.25 89 PHE A C 1
ATOM 674 O O . PHE A 1 89 ? -14.064 -5.451 8.681 1.00 81.25 89 PHE A O 1
ATOM 681 N N . SER A 1 90 ? -13.214 -5.051 6.643 1.00 79.00 90 SER A N 1
ATOM 682 C CA . SER A 1 90 ? -13.505 -6.392 6.105 1.00 79.00 90 SER A CA 1
ATOM 683 C C . SER A 1 90 ? -12.814 -7.520 6.873 1.00 79.00 90 SER A C 1
ATOM 685 O O . SER A 1 90 ? -13.364 -8.610 6.972 1.00 79.00 90 SER A O 1
ATOM 687 N N . ASP A 1 91 ? -11.633 -7.247 7.432 1.00 77.44 91 ASP A N 1
ATOM 688 C CA . ASP A 1 91 ? -10.819 -8.238 8.145 1.00 77.44 91 ASP A CA 1
ATOM 689 C C . ASP A 1 91 ? -11.023 -8.196 9.667 1.00 77.44 91 ASP A C 1
ATOM 691 O O . ASP A 1 91 ? -10.332 -8.905 10.400 1.00 77.44 91 ASP A O 1
ATOM 695 N N . VAL A 1 92 ? -11.955 -7.375 10.171 1.00 80.69 92 VAL A N 1
ATOM 696 C CA . VAL A 1 92 ? -12.236 -7.295 11.609 1.00 80.69 92 VAL A CA 1
ATOM 697 C C . VAL A 1 92 ? -13.116 -8.487 12.003 1.00 80.69 92 VAL A C 1
ATOM 699 O O . VAL A 1 92 ? -14.275 -8.553 11.594 1.00 80.69 92 VAL A O 1
ATOM 702 N N . PRO A 1 93 ? -12.608 -9.445 12.797 1.00 81.00 93 PRO A N 1
ATOM 703 C CA . PRO A 1 93 ? -13.347 -10.667 13.088 1.00 81.00 93 PRO A CA 1
ATOM 704 C C . PRO A 1 93 ? -14.555 -10.392 13.993 1.00 81.00 93 PRO A C 1
ATOM 706 O O . PRO A 1 93 ? -14.457 -9.626 14.950 1.00 81.00 93 PRO A O 1
ATOM 709 N N . GLU A 1 94 ? -15.691 -11.047 13.735 1.00 78.00 94 GLU A N 1
ATOM 710 C CA . GLU A 1 94 ? -16.953 -10.867 14.483 1.00 78.00 94 GLU A CA 1
ATOM 711 C C . GLU A 1 94 ? -17.140 -11.839 15.665 1.00 78.00 94 GLU A C 1
ATOM 713 O O . GLU A 1 94 ? -17.941 -11.580 16.561 1.00 78.00 94 GLU A O 1
ATOM 718 N N . ASN A 1 95 ? -16.357 -12.912 15.745 1.00 81.25 95 ASN A N 1
ATOM 719 C CA . ASN A 1 95 ? -16.456 -13.892 16.826 1.00 81.25 95 ASN A CA 1
ATOM 720 C C . ASN A 1 95 ? -15.775 -13.433 18.133 1.00 81.25 95 ASN A C 1
ATOM 722 O O . ASN A 1 95 ? -14.879 -12.591 18.127 1.00 81.25 95 ASN A O 1
ATOM 726 N N . ASP A 1 96 ? -16.133 -14.069 19.251 1.00 79.31 96 ASP A N 1
ATOM 727 C CA . ASP A 1 96 ? -15.584 -13.787 20.593 1.00 79.31 96 ASP A CA 1
ATOM 728 C C . ASP A 1 96 ? -14.431 -14.727 20.991 1.00 79.31 96 ASP A C 1
ATOM 730 O O . ASP A 1 96 ? -14.202 -15.034 22.160 1.00 79.31 96 ASP A O 1
ATOM 734 N N . SER A 1 97 ? -13.685 -15.230 20.007 1.00 84.31 97 SER A N 1
ATOM 735 C CA . SER A 1 97 ? -12.475 -16.006 20.278 1.00 84.31 97 SER A CA 1
ATOM 736 C C . SER A 1 97 ? -11.363 -15.119 20.860 1.00 84.31 97 SER A C 1
ATOM 738 O O . SER A 1 97 ? -11.261 -13.938 20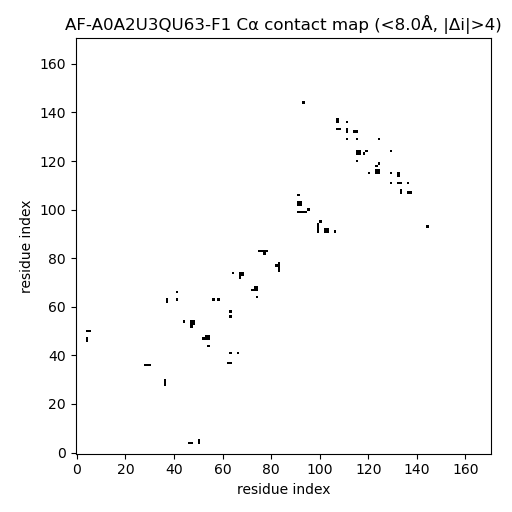.543 1.00 84.31 97 SER A O 1
ATOM 740 N N . ALA A 1 98 ? -10.452 -15.682 21.657 1.00 83.06 98 ALA A N 1
ATOM 741 C CA . ALA A 1 98 ? -9.324 -14.908 22.194 1.00 83.06 98 ALA A CA 1
ATOM 742 C C . ALA A 1 98 ? -8.484 -14.230 21.085 1.00 83.06 98 ALA A C 1
ATOM 744 O O . ALA A 1 98 ? -8.087 -13.078 21.225 1.00 83.06 98 ALA A O 1
ATOM 745 N N . LYS A 1 99 ? -8.296 -14.913 19.946 1.00 83.12 99 LYS A N 1
ATOM 746 C CA . LYS A 1 99 ? -7.553 -14.393 18.784 1.00 83.12 99 LYS A CA 1
ATOM 747 C C . LYS A 1 99 ? -8.258 -13.230 18.086 1.00 83.12 99 LYS A C 1
ATOM 749 O O . LYS A 1 99 ? -7.606 -12.335 17.563 1.00 83.12 99 LYS A O 1
ATOM 754 N N . SER A 1 100 ? -9.588 -13.246 18.041 1.00 83.50 100 SER A N 1
ATOM 755 C CA . SER A 1 100 ? -10.357 -12.178 17.402 1.00 83.50 100 SER A CA 1
ATOM 756 C C . SER A 1 100 ? -10.432 -10.928 18.265 1.00 83.50 100 SER A C 1
ATOM 758 O O . SER A 1 100 ? -10.405 -9.822 17.732 1.00 83.50 100 SER A O 1
ATOM 760 N N . ILE A 1 101 ? -10.458 -11.088 19.588 1.00 83.12 101 ILE A N 1
ATOM 761 C CA . ILE A 1 101 ? -10.348 -9.969 20.530 1.00 83.12 101 ILE A CA 1
ATOM 762 C C . ILE A 1 101 ? -8.993 -9.264 20.367 1.00 83.12 101 ILE A C 1
ATOM 764 O O . ILE A 1 101 ? -8.956 -8.037 20.298 1.00 83.12 101 ILE A O 1
ATOM 768 N N . GLU A 1 102 ? -7.902 -10.024 20.237 1.00 86.38 102 GLU A N 1
ATOM 769 C CA . GLU A 1 102 ? -6.561 -9.481 19.973 1.00 86.38 102 GLU A CA 1
ATOM 770 C C . GLU A 1 102 ? -6.515 -8.715 18.641 1.00 86.38 102 GLU A C 1
ATOM 772 O O . GLU A 1 102 ? -6.195 -7.528 18.627 1.00 86.38 102 GLU A O 1
ATOM 777 N N . ALA A 1 103 ? -6.978 -9.326 17.544 1.00 85.38 103 ALA A N 1
ATOM 778 C CA . ALA A 1 103 ? -7.019 -8.676 16.231 1.00 85.38 103 ALA A CA 1
ATOM 779 C C . ALA A 1 103 ? -7.863 -7.383 16.215 1.00 85.38 103 ALA A C 1
ATOM 781 O O . ALA A 1 103 ? -7.491 -6.396 15.577 1.00 85.38 103 ALA A O 1
ATOM 782 N N . ARG A 1 104 ? -8.992 -7.350 16.941 1.00 85.38 104 ARG A N 1
ATOM 783 C CA . ARG A 1 104 ? -9.800 -6.129 17.117 1.00 85.38 104 ARG A CA 1
ATOM 784 C C . ARG A 1 104 ? -9.039 -5.050 17.878 1.00 85.38 104 ARG A C 1
ATOM 786 O O . ARG A 1 104 ? -9.128 -3.882 17.510 1.00 85.38 104 ARG A O 1
ATOM 793 N N . SER A 1 105 ? -8.323 -5.424 18.936 1.00 85.56 105 SER A N 1
ATOM 794 C CA . SER A 1 105 ? -7.507 -4.493 19.719 1.00 85.56 105 SER A CA 1
ATOM 795 C C . SER A 1 105 ? -6.384 -3.886 18.870 1.00 85.56 105 SER A C 1
ATOM 797 O O . SER A 1 105 ? -6.164 -2.674 18.905 1.00 85.56 105 SER A O 1
ATOM 799 N N . ASP A 1 106 ? -5.726 -4.700 18.044 1.00 87.25 106 ASP A N 1
ATOM 800 C CA . ASP A 1 106 ? -4.687 -4.243 17.115 1.00 87.25 106 ASP A CA 1
ATOM 801 C C . ASP A 1 106 ? -5.247 -3.313 16.034 1.00 87.25 106 ASP A C 1
ATOM 803 O O . ASP A 1 106 ? -4.632 -2.302 15.683 1.00 87.25 106 ASP A O 1
ATOM 807 N N . PHE A 1 107 ? -6.445 -3.607 15.530 1.00 87.25 107 PHE A N 1
ATOM 808 C CA . PHE A 1 107 ? -7.142 -2.713 14.612 1.00 87.25 107 PHE A CA 1
ATOM 809 C C . PHE A 1 107 ? -7.490 -1.378 15.290 1.00 87.25 107 PHE A C 1
ATOM 811 O O . PHE A 1 107 ? -7.205 -0.309 14.747 1.00 87.25 107 PHE A O 1
ATOM 818 N N . LEU A 1 108 ? -8.052 -1.423 16.501 1.00 85.81 108 LEU A N 1
ATOM 819 C CA . LEU A 1 108 ? -8.460 -0.244 17.268 1.00 85.81 108 LEU A CA 1
ATOM 820 C C . LEU A 1 108 ? -7.295 0.655 17.693 1.00 85.81 108 LEU A C 1
ATOM 822 O O . LEU A 1 108 ? -7.516 1.846 17.895 1.00 85.81 108 LEU A O 1
ATOM 826 N N . SER A 1 109 ? -6.081 0.123 17.836 1.00 86.75 109 SER A N 1
ATOM 827 C CA . SER A 1 109 ? -4.903 0.926 18.182 1.00 86.75 109 SER A CA 1
ATOM 828 C C . SER A 1 109 ? -4.303 1.637 16.966 1.00 86.75 109 SER A C 1
ATOM 830 O O . SER A 1 109 ? -3.918 2.802 17.058 1.00 86.75 109 SER A O 1
ATOM 832 N N . ASN A 1 110 ? -4.279 0.979 15.804 1.00 85.12 110 ASN A N 1
ATOM 833 C CA . ASN A 1 110 ? -3.629 1.510 14.605 1.00 85.12 110 ASN A CA 1
ATOM 834 C C . ASN A 1 110 ? -4.562 2.375 13.746 1.00 85.12 110 ASN A C 1
ATOM 836 O O . ASN A 1 110 ? -4.157 3.422 13.231 1.00 85.12 110 ASN A O 1
ATOM 840 N N . PHE A 1 111 ? -5.824 1.970 13.600 1.00 88.38 111 PHE A N 1
ATOM 841 C CA . PHE A 1 111 ? -6.766 2.605 12.679 1.00 88.38 111 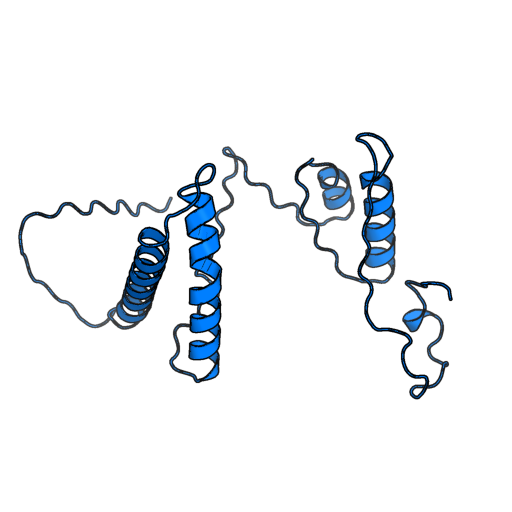PHE A CA 1
ATOM 842 C C . PHE A 1 111 ? -7.125 4.067 13.014 1.00 88.38 111 PHE A C 1
ATOM 844 O O . PHE A 1 111 ? -7.243 4.863 12.078 1.00 88.38 111 PHE A O 1
ATOM 851 N N . PRO A 1 112 ? -7.236 4.496 14.291 1.00 87.81 112 PRO A N 1
ATOM 852 C CA . PRO A 1 112 ? -7.499 5.898 14.618 1.00 87.81 112 PRO A CA 1
ATOM 853 C C . PRO A 1 112 ? -6.458 6.866 14.057 1.00 87.81 112 PRO A C 1
ATOM 855 O O . PRO A 1 112 ? -6.817 7.971 13.663 1.00 87.81 112 PRO A O 1
ATOM 858 N N . SER A 1 113 ? -5.188 6.458 13.962 1.00 86.31 113 SER A N 1
ATOM 859 C CA . SER A 1 113 ? -4.129 7.294 13.380 1.00 86.31 113 SER A CA 1
ATOM 860 C C . SER A 1 113 ? -4.328 7.513 11.871 1.00 86.31 113 SER A C 1
ATOM 862 O O . SER A 1 113 ? -4.148 8.619 11.356 1.00 86.31 113 SER A O 1
ATOM 864 N N . ILE A 1 114 ? -4.803 6.484 11.165 1.00 88.31 114 ILE A N 1
ATOM 865 C CA . ILE A 1 114 ? -5.153 6.560 9.744 1.00 88.31 114 ILE A CA 1
ATOM 866 C C . ILE A 1 114 ? -6.378 7.468 9.571 1.00 88.31 114 ILE A C 1
ATOM 868 O O . ILE A 1 114 ? -6.360 8.383 8.752 1.00 88.31 114 ILE A O 1
ATOM 872 N N . LEU A 1 115 ? -7.418 7.295 10.395 1.00 88.38 115 LEU A N 1
ATOM 873 C CA . LEU A 1 115 ? -8.581 8.191 10.396 1.00 88.38 115 LEU A CA 1
ATOM 874 C C . LEU A 1 115 ? -8.194 9.645 10.694 1.00 88.38 115 LEU A C 1
ATOM 876 O O . LEU A 1 115 ? -8.689 10.551 10.030 1.00 88.38 115 LEU A O 1
ATOM 880 N N . ALA A 1 116 ? -7.294 9.874 11.650 1.00 89.56 116 ALA A N 1
ATOM 881 C CA . ALA A 1 116 ? -6.817 11.203 12.013 1.00 89.56 116 ALA A CA 1
ATOM 882 C C . ALA A 1 116 ? -6.088 11.889 10.849 1.00 89.56 116 ALA A C 1
ATOM 884 O O . ALA A 1 116 ? -6.364 13.050 10.551 1.00 89.56 116 ALA A O 1
ATOM 885 N N . THR A 1 117 ? -5.208 11.165 10.151 1.00 88.62 117 THR A N 1
ATOM 886 C CA . THR A 1 117 ? -4.498 11.696 8.972 1.00 88.62 117 THR A CA 1
ATOM 887 C C . THR A 1 117 ? -5.425 11.954 7.783 1.00 88.62 117 THR A C 1
ATOM 889 O O . THR A 1 117 ? -5.190 12.898 7.032 1.00 88.62 117 THR A O 1
ATOM 892 N N . MET A 1 118 ? -6.511 11.189 7.632 1.00 87.50 118 MET A N 1
ATOM 893 C CA . MET A 1 118 ? -7.543 11.463 6.622 1.00 87.50 118 MET A CA 1
ATOM 894 C C . MET A 1 118 ? -8.447 12.645 7.000 1.00 87.50 118 MET A C 1
ATOM 896 O O . MET A 1 118 ? -8.797 13.447 6.136 1.00 87.50 118 MET A O 1
ATOM 900 N N . ALA A 1 119 ? -8.824 12.766 8.275 1.00 88.56 119 ALA A N 1
ATOM 901 C CA . ALA A 1 119 ? -9.719 13.816 8.762 1.00 88.56 119 ALA A CA 1
ATOM 902 C C . ALA A 1 119 ? -9.025 15.184 8.872 1.00 88.56 119 ALA A C 1
ATOM 904 O O . ALA A 1 119 ? -9.645 16.214 8.606 1.00 88.56 119 ALA A O 1
ATOM 905 N N . ALA A 1 120 ? -7.745 15.203 9.252 1.00 90.62 120 ALA A N 1
ATOM 906 C CA . ALA A 1 120 ? -6.959 16.416 9.458 1.00 90.62 120 ALA A CA 1
ATOM 907 C C . ALA A 1 120 ? -5.543 16.290 8.849 1.00 90.62 120 ALA A C 1
ATOM 909 O O . ALA A 1 120 ? -4.550 16.269 9.577 1.00 90.62 120 ALA A O 1
ATOM 910 N N . PRO A 1 121 ? -5.414 16.252 7.509 1.00 87.88 121 PRO A N 1
ATOM 911 C CA . PRO A 1 121 ? -4.147 15.956 6.830 1.00 87.88 121 PRO A CA 1
ATOM 912 C C . PRO A 1 121 ? -3.051 17.013 7.024 1.00 87.88 121 PRO A C 1
ATOM 914 O O . PRO A 1 121 ? -1.872 16.691 6.920 1.00 87.88 121 PRO A O 1
ATOM 917 N N . GLN A 1 122 ? -3.416 18.275 7.276 1.00 87.62 122 GLN A N 1
ATOM 918 C CA . GLN A 1 122 ? -2.445 19.371 7.410 1.00 87.62 122 GLN A CA 1
ATOM 919 C C . GLN A 1 122 ? -2.029 19.623 8.861 1.00 87.62 122 GLN A C 1
ATOM 921 O O . GLN A 1 122 ? -0.847 19.768 9.150 1.00 87.62 122 GLN A O 1
ATOM 926 N N . TYR A 1 123 ? -3.008 19.701 9.764 1.00 84.56 123 TYR A N 1
ATOM 927 C CA . TYR A 1 123 ? -2.801 20.148 11.145 1.00 84.56 123 TYR A CA 1
ATOM 928 C C . TYR A 1 123 ? -2.797 18.999 12.159 1.00 84.56 123 TYR A C 1
ATOM 930 O O . TYR A 1 123 ? -2.452 19.215 13.318 1.00 84.56 123 TYR A O 1
ATOM 938 N N . GLY A 1 124 ? -3.162 17.785 11.734 1.00 86.06 124 GLY A N 1
ATOM 939 C CA . GLY A 1 124 ? -3.347 16.647 12.625 1.00 86.06 124 GLY A CA 1
ATOM 940 C C . GLY A 1 124 ? -4.514 16.836 13.597 1.00 86.06 124 GLY A C 1
ATOM 941 O O . GLY A 1 124 ? -5.292 17.787 13.515 1.00 86.06 124 GLY A O 1
ATOM 942 N N . THR A 1 125 ? -4.643 15.892 14.523 1.00 85.69 125 THR A N 1
ATOM 943 C CA . THR A 1 125 ? -5.680 15.886 15.562 1.00 85.69 125 THR A CA 1
ATOM 944 C C . THR A 1 125 ? -5.077 16.204 16.923 1.00 85.69 125 THR A C 1
ATOM 946 O O . THR A 1 125 ? -4.031 15.648 17.269 1.00 85.69 125 THR A O 1
ATOM 949 N N . SER A 1 126 ? -5.755 17.037 17.713 1.00 88.38 126 SER A N 1
ATOM 950 C CA . SER A 1 126 ? -5.323 17.391 19.070 1.00 88.38 126 SER A CA 1
ATOM 951 C C . SER A 1 126 ? -5.450 16.227 20.062 1.00 88.38 126 SER A C 1
ATOM 953 O O . SER A 1 126 ? -6.191 15.270 19.824 1.00 88.38 126 SER A O 1
ATOM 955 N N . ASP A 1 127 ? -4.792 16.351 21.217 1.00 88.00 127 ASP A N 1
ATOM 956 C CA . ASP A 1 127 ? -4.805 15.352 22.299 1.00 88.00 127 ASP A CA 1
ATOM 957 C C . ASP A 1 127 ? -6.213 15.031 22.825 1.00 88.00 127 ASP A C 1
ATOM 959 O O . ASP A 1 127 ? -6.444 13.953 23.361 1.00 88.00 127 ASP A O 1
ATOM 963 N N . LEU A 1 128 ? -7.178 15.944 22.650 1.00 89.56 128 LEU A N 1
ATOM 964 C CA . LEU A 1 128 ? -8.588 15.702 22.977 1.00 89.56 128 LEU A CA 1
ATOM 965 C C . LEU A 1 128 ? -9.337 14.990 21.844 1.00 89.56 128 LEU A C 1
ATOM 967 O O . LEU A 1 128 ? -10.233 14.192 22.099 1.00 89.56 128 LEU A O 1
ATOM 971 N N . GLN A 1 129 ? -8.980 15.254 20.587 1.00 88.31 129 GLN A N 1
ATOM 972 C CA . GLN A 1 129 ? -9.654 14.677 19.421 1.00 88.31 129 GLN A CA 1
ATOM 973 C C . GLN A 1 129 ? -9.266 13.213 19.190 1.00 88.31 129 GLN A C 1
ATOM 975 O O . GLN A 1 129 ? -10.114 12.416 18.793 1.00 88.31 129 GLN A O 1
ATOM 980 N N . GLN A 1 130 ? -8.017 12.838 19.474 1.00 86.44 130 GLN A N 1
ATOM 981 C CA . GLN A 1 130 ? -7.547 11.453 19.352 1.00 86.44 130 GLN A CA 1
ATOM 982 C C . GLN A 1 130 ? -8.366 10.444 20.190 1.00 86.44 130 GLN A C 1
ATOM 984 O O . GLN A 1 130 ? -8.879 9.482 19.610 1.00 86.44 130 GLN A O 1
ATOM 989 N N . PRO A 1 131 ? -8.589 10.644 21.508 1.00 88.19 131 PRO A N 1
ATOM 990 C CA . PRO A 1 131 ? -9.399 9.723 22.306 1.00 88.19 131 PRO A CA 1
ATOM 991 C C . PRO A 1 131 ? -10.881 9.755 21.914 1.00 88.19 131 PRO A C 1
ATOM 993 O O . PRO A 1 131 ? -11.560 8.730 22.006 1.00 88.19 131 PRO A O 1
ATOM 996 N N . MET A 1 132 ? -11.393 10.895 21.428 1.00 89.38 132 MET A N 1
ATOM 997 C CA . MET A 1 132 ? -12.756 10.973 20.889 1.00 89.38 132 MET A CA 1
ATOM 998 C C . MET A 1 132 ? -12.908 10.112 19.629 1.00 89.38 132 MET A C 1
ATOM 1000 O O . MET A 1 132 ? -13.893 9.383 19.516 1.00 89.38 132 MET A O 1
ATOM 1004 N N . LEU A 1 133 ? -11.925 10.131 18.722 1.00 88.38 133 LEU A N 1
ATOM 1005 C CA . LEU A 1 133 ? -11.906 9.276 17.530 1.00 88.38 133 LEU A CA 1
ATOM 1006 C C . LEU A 1 133 ? -11.837 7.791 17.893 1.00 88.38 133 LEU A C 1
ATOM 1008 O O . LEU A 1 133 ? -12.599 6.993 17.349 1.00 88.38 133 LEU A O 1
ATOM 1012 N N . GLN A 1 134 ? -10.978 7.418 18.842 1.00 87.44 134 GLN A N 1
ATOM 1013 C CA . GLN A 1 134 ? -10.867 6.031 19.299 1.00 87.44 134 GLN A CA 1
ATOM 1014 C C . GLN A 1 134 ? -12.166 5.538 19.958 1.00 87.44 134 GLN A C 1
ATOM 1016 O O . GLN A 1 134 ? -12.625 4.423 19.690 1.00 87.44 134 GLN A O 1
ATOM 1021 N N . SER A 1 135 ? -12.797 6.381 20.779 1.00 87.25 135 SER A N 1
ATOM 1022 C CA . SER A 1 135 ? -14.080 6.066 21.420 1.00 87.25 135 SER A CA 1
ATOM 1023 C C . SER A 1 135 ? -15.196 5.906 20.385 1.00 87.25 135 SER A C 1
ATOM 1025 O O . SER A 1 135 ? -15.944 4.930 20.429 1.00 87.25 135 SER A O 1
ATOM 1027 N N . ALA A 1 136 ? -15.275 6.818 19.412 1.00 88.06 136 ALA A N 1
ATOM 1028 C CA . ALA A 1 136 ? -16.253 6.752 18.329 1.00 88.06 136 ALA A CA 1
ATOM 1029 C C . ALA A 1 136 ? -16.080 5.489 17.470 1.00 88.06 136 ALA A C 1
ATOM 1031 O O . ALA A 1 136 ? -17.065 4.822 17.154 1.00 88.06 136 ALA A O 1
ATOM 1032 N N . LEU A 1 137 ? -14.837 5.122 17.144 1.00 87.50 137 LEU A N 1
ATOM 1033 C CA . LEU A 1 137 ? -14.528 3.902 16.397 1.00 87.50 137 LEU A CA 1
ATOM 1034 C C . LEU A 1 137 ? -14.943 2.641 17.165 1.00 87.50 137 LEU A C 1
ATOM 1036 O O . LEU A 1 137 ? -15.540 1.735 16.589 1.00 87.50 137 LEU A O 1
ATOM 1040 N N . THR A 1 138 ? -14.668 2.601 18.469 1.00 85.88 138 THR A N 1
ATOM 1041 C CA . THR A 1 138 ? -15.057 1.477 19.332 1.00 85.88 138 THR A CA 1
ATOM 1042 C C . THR A 1 138 ? -16.576 1.313 19.361 1.00 85.88 138 THR A C 1
ATOM 1044 O O . THR A 1 138 ? -17.080 0.204 19.196 1.00 85.88 138 THR A O 1
ATOM 1047 N N . LEU A 1 139 ? -17.318 2.417 19.497 1.00 84.06 139 LEU A N 1
ATOM 1048 C CA . LEU A 1 139 ? -18.783 2.397 19.452 1.00 84.06 139 LEU A CA 1
ATOM 1049 C C . LEU A 1 139 ? -19.318 1.927 18.091 1.00 84.06 139 LEU A C 1
ATOM 1051 O O . LEU A 1 139 ? -20.272 1.152 18.055 1.00 84.06 139 LEU A O 1
ATOM 1055 N N . ALA A 1 140 ? -18.700 2.353 16.986 1.00 84.12 140 ALA A N 1
ATOM 1056 C CA . ALA A 1 140 ? -19.090 1.942 15.638 1.00 84.12 140 ALA A CA 1
ATOM 1057 C C . ALA A 1 140 ? -18.815 0.451 15.360 1.00 84.12 140 ALA A C 1
ATOM 1059 O O . ALA A 1 140 ? -19.616 -0.218 14.713 1.00 84.12 140 ALA A O 1
ATOM 1060 N N . LEU A 1 141 ? -17.709 -0.100 15.865 1.00 80.00 141 LEU A N 1
ATOM 1061 C CA . LEU A 1 141 ? -17.427 -1.533 15.737 1.00 80.00 141 LEU A CA 1
ATOM 1062 C C . LEU A 1 141 ? -18.368 -2.377 16.592 1.00 80.00 141 LEU A C 1
ATOM 1064 O O . LE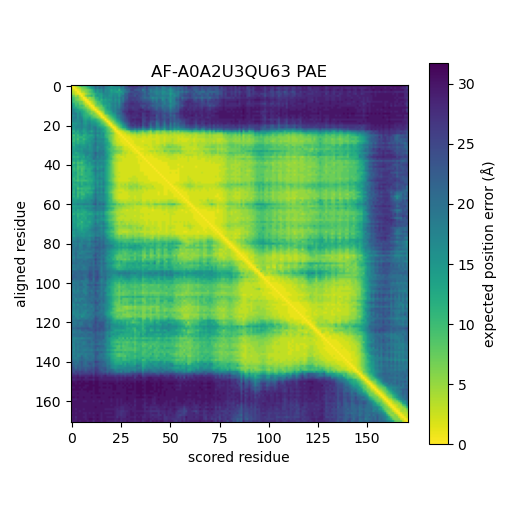U A 1 141 ? -18.855 -3.406 16.130 1.00 80.00 141 LEU A O 1
ATOM 1068 N N . LEU A 1 142 ? -18.661 -1.933 17.817 1.00 77.44 142 LEU A N 1
ATOM 1069 C CA . LEU A 1 142 ? -19.651 -2.598 18.657 1.00 77.44 142 LEU A CA 1
ATOM 1070 C C . LEU A 1 142 ? -21.018 -2.595 17.969 1.00 77.44 142 LEU A C 1
ATOM 1072 O O . LEU A 1 142 ? -21.657 -3.641 17.914 1.00 77.44 142 LEU A O 1
ATOM 1076 N N . SER A 1 143 ? -21.452 -1.471 17.390 1.00 75.25 143 SER A N 1
ATOM 1077 C CA . SER A 1 143 ? -22.735 -1.425 16.682 1.00 75.25 143 SER A CA 1
ATOM 1078 C C . SER A 1 143 ? -22.771 -2.337 15.453 1.00 75.25 143 SER A C 1
ATOM 1080 O O . SER A 1 143 ? -23.801 -2.966 15.226 1.00 75.25 143 SER A O 1
ATOM 1082 N N . LEU A 1 144 ? -21.668 -2.483 14.711 1.00 70.75 144 LEU A N 1
ATOM 1083 C CA . LEU A 1 144 ? -21.559 -3.448 13.611 1.00 70.75 144 LEU A CA 1
ATOM 1084 C C . LEU A 1 144 ? -21.696 -4.892 14.110 1.00 70.75 144 LEU A C 1
ATOM 1086 O O . LEU A 1 144 ? -22.567 -5.610 13.627 1.00 70.75 144 LEU A O 1
ATOM 1090 N N . ILE A 1 145 ? -20.936 -5.285 15.137 1.00 69.25 145 ILE A N 1
ATOM 1091 C CA . ILE A 1 145 ? -20.998 -6.637 15.722 1.00 69.25 145 ILE A CA 1
ATOM 1092 C C . ILE A 1 145 ? -22.406 -6.930 16.275 1.00 69.25 145 ILE A C 1
ATOM 1094 O O . ILE A 1 145 ? -22.972 -7.998 16.036 1.00 69.25 145 ILE A O 1
ATOM 1098 N N . TYR A 1 146 ? -23.020 -5.967 16.972 1.00 62.12 146 TYR A N 1
ATOM 1099 C CA . TYR A 1 146 ? -24.384 -6.112 17.483 1.00 62.12 146 TYR A CA 1
ATOM 1100 C C . TYR A 1 146 ? -25.444 -6.091 16.374 1.00 62.12 146 TYR A C 1
ATOM 1102 O O . TYR A 1 146 ? -26.483 -6.721 16.550 1.00 62.12 146 TYR A O 1
ATOM 1110 N N . SER A 1 147 ? -25.221 -5.410 15.246 1.00 57.19 147 SER A N 1
ATOM 1111 C CA . SER A 1 147 ? -26.127 -5.432 14.089 1.00 57.19 147 SER A CA 1
ATOM 1112 C C . SER A 1 147 ? -26.074 -6.776 13.356 1.00 57.19 147 SER A C 1
ATOM 1114 O O . SER A 1 147 ? -27.126 -7.269 12.949 1.00 57.19 147 SER A O 1
ATOM 1116 N N . SER A 1 148 ? -24.896 -7.402 13.248 1.00 50.19 148 SER A N 1
ATOM 1117 C CA . SER A 1 148 ? -24.735 -8.774 12.738 1.00 50.19 148 SER A CA 1
ATOM 1118 C C . SER A 1 148 ? -25.440 -9.796 13.648 1.00 50.19 148 SER A C 1
ATOM 1120 O O . SER A 1 148 ? -26.062 -10.739 13.161 1.00 50.19 148 SER A O 1
ATOM 1122 N N . CYS A 1 149 ? -25.448 -9.559 14.967 1.00 41.12 149 CYS A N 1
ATOM 1123 C CA . CYS A 1 149 ? -26.191 -10.364 15.947 1.00 41.12 149 CYS A CA 1
ATOM 1124 C C . CYS A 1 149 ? -27.706 -10.049 16.034 1.00 41.12 149 CYS A C 1
ATOM 1126 O O . CYS A 1 149 ? -28.472 -10.910 16.462 1.00 41.12 149 CYS A O 1
ATOM 1128 N N . ASN A 1 150 ? -28.172 -8.863 15.615 1.00 34.00 150 ASN A N 1
ATOM 1129 C CA . ASN A 1 150 ? -29.578 -8.425 15.727 1.00 34.00 150 ASN A CA 1
ATOM 1130 C C . ASN A 1 150 ? -30.415 -8.562 14.441 1.00 34.00 150 ASN A C 1
ATOM 1132 O O . ASN A 1 150 ? -31.526 -8.030 14.380 1.00 34.00 150 ASN A O 1
ATOM 1136 N N . PHE A 1 151 ? -30.000 -9.363 13.450 1.00 34.69 151 PHE A N 1
ATOM 1137 C CA . PHE A 1 151 ? -30.940 -9.786 12.392 1.00 34.69 151 PHE A CA 1
ATOM 1138 C C . PHE A 1 151 ? -32.097 -10.669 12.929 1.00 34.69 151 PHE A C 1
ATOM 1140 O O . PHE A 1 151 ? -33.009 -11.036 12.193 1.00 34.69 151 PHE A O 1
ATOM 1147 N N . ILE A 1 152 ? -32.122 -10.953 14.238 1.00 34.88 152 ILE A N 1
ATOM 1148 C CA . ILE A 1 152 ? -33.290 -11.457 14.967 1.00 34.88 152 ILE A CA 1
ATOM 1149 C C . ILE A 1 152 ? -33.534 -10.594 16.216 1.00 34.88 152 ILE A C 1
ATOM 1151 O O . ILE A 1 152 ? -33.493 -11.112 17.315 1.00 34.88 152 ILE A O 1
ATOM 1155 N N . PHE A 1 153 ? -33.781 -9.289 16.103 1.00 26.78 153 PHE A N 1
ATOM 1156 C CA . PHE A 1 153 ? -34.645 -8.595 17.073 1.00 26.78 153 PHE A 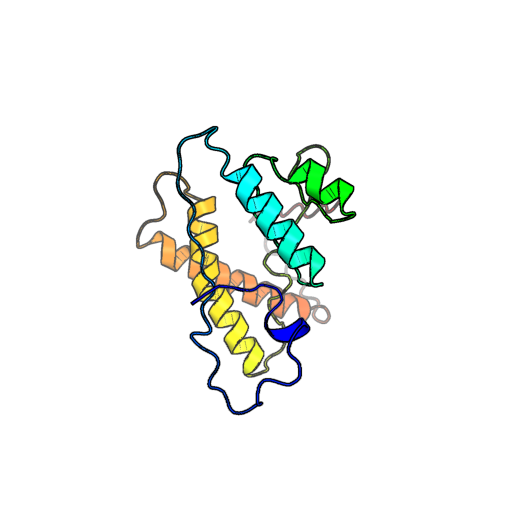CA 1
ATOM 1157 C C . PHE A 1 153 ? -35.239 -7.331 16.441 1.00 26.78 153 PHE A C 1
ATOM 1159 O O . PHE A 1 153 ? -34.610 -6.282 16.338 1.00 26.78 153 PHE A O 1
ATOM 1166 N N . ASN A 1 154 ? -36.500 -7.450 16.012 1.00 28.78 154 ASN A N 1
ATOM 1167 C CA . ASN A 1 154 ? -37.372 -6.314 15.735 1.00 28.78 154 ASN A CA 1
ATOM 1168 C C . ASN A 1 154 ? -37.427 -5.423 16.981 1.00 28.78 154 ASN A C 1
ATOM 1170 O O . ASN A 1 154 ? -37.988 -5.837 17.996 1.00 28.78 154 ASN A O 1
ATOM 1174 N N . PHE A 1 155 ? -36.926 -4.191 16.894 1.00 27.09 155 PHE A N 1
ATOM 1175 C CA . PHE A 1 155 ? -37.290 -3.157 17.854 1.00 27.09 155 PHE A CA 1
ATOM 1176 C C . PHE A 1 155 ? -37.845 -1.933 17.132 1.00 27.09 155 PHE A C 1
ATOM 1178 O O . PHE A 1 155 ? -37.144 -1.023 16.698 1.00 27.09 155 PHE A O 1
ATOM 1185 N N . SER A 1 156 ? -39.169 -1.958 17.002 1.00 32.72 156 SER A N 1
ATOM 1186 C CA . SER A 1 156 ? -39.996 -0.782 16.800 1.00 32.72 156 SER A CA 1
ATOM 1187 C C . SER A 1 156 ? -39.947 0.066 18.068 1.00 32.72 156 SER A C 1
ATOM 1189 O O . SER A 1 156 ? -40.637 -0.262 19.029 1.00 32.72 156 SER A O 1
ATOM 1191 N N . THR A 1 157 ? -39.236 1.192 18.050 1.00 29.50 157 THR A N 1
ATOM 1192 C CA . THR A 1 157 ? -39.614 2.346 18.879 1.00 29.50 157 THR A CA 1
ATOM 1193 C C . THR A 1 157 ? -39.376 3.647 18.134 1.00 29.50 157 THR A C 1
ATOM 1195 O O . THR A 1 157 ? -38.251 4.076 17.899 1.00 29.50 157 THR A O 1
ATOM 1198 N N . SER A 1 158 ? -40.503 4.258 17.790 1.00 33.25 158 SER A N 1
ATOM 1199 C CA . SER A 1 158 ? -40.670 5.634 17.356 1.00 33.25 158 SER A CA 1
ATOM 1200 C C . SER A 1 158 ? -40.181 6.588 18.450 1.00 33.25 158 SER A C 1
ATOM 1202 O O . SER A 1 158 ? -40.743 6.578 19.539 1.00 33.25 158 SER A O 1
ATOM 1204 N N . PHE A 1 159 ? -39.168 7.412 18.177 1.00 29.70 159 PHE A N 1
ATOM 1205 C CA . PHE A 1 159 ? -39.012 8.713 18.829 1.00 29.70 159 PHE A CA 1
ATOM 1206 C C . PHE A 1 159 ? -38.377 9.698 17.846 1.00 29.70 159 PHE A C 1
ATOM 1208 O O . PHE A 1 159 ? -37.363 9.452 17.200 1.00 29.70 159 PHE A O 1
ATOM 1215 N N . THR A 1 160 ? -39.090 10.796 17.686 1.00 36.66 160 THR A N 1
ATOM 1216 C CA . THR A 1 160 ? -38.944 11.853 16.699 1.00 36.66 160 THR A CA 1
ATOM 1217 C C . THR A 1 160 ? -37.652 12.658 16.854 1.00 36.66 160 THR A C 1
ATOM 1219 O O . THR A 1 160 ? -37.301 13.064 17.957 1.00 36.66 160 THR A O 1
ATOM 1222 N N . SER A 1 161 ? -37.059 13.014 15.708 1.00 34.91 161 SER A N 1
ATOM 1223 C CA . SER A 1 161 ? -36.103 14.114 15.511 1.00 34.91 161 SER A CA 1
ATOM 1224 C C . SER A 1 161 ? -34.649 13.899 15.956 1.00 34.91 161 SER A C 1
ATOM 1226 O O . SER A 1 161 ? -34.128 14.648 16.771 1.00 34.91 161 SER A O 1
ATOM 1228 N N . PHE A 1 162 ? -33.941 12.991 15.285 1.00 28.23 162 PHE A N 1
ATOM 1229 C CA . PHE A 1 162 ? -32.574 13.260 14.818 1.00 28.23 162 PHE A CA 1
ATOM 1230 C C . PHE A 1 162 ? -32.435 12.623 13.435 1.00 28.23 162 PHE A C 1
ATOM 1232 O O . PHE A 1 162 ? -32.417 11.404 13.287 1.00 28.23 162 PHE A O 1
ATOM 1239 N N . CYS A 1 163 ? -32.436 13.462 12.400 1.00 24.61 163 CYS A N 1
ATOM 1240 C CA . CYS A 1 163 ? -32.287 13.042 11.013 1.00 24.61 163 CYS A CA 1
ATOM 1241 C C . CYS A 1 163 ? -30.833 12.601 10.784 1.00 24.61 163 CYS A C 1
ATOM 1243 O O . CYS A 1 163 ? -30.006 13.378 10.314 1.00 24.61 163 CYS A O 1
ATOM 1245 N N . PHE A 1 164 ? -30.501 11.365 11.159 1.00 26.31 164 PHE A N 1
ATOM 1246 C CA . PHE A 1 164 ? -29.298 10.695 10.677 1.00 26.31 164 PHE A CA 1
ATOM 1247 C C . PHE A 1 164 ? -29.659 10.049 9.336 1.00 26.31 164 PHE A C 1
ATOM 1249 O O . PHE A 1 164 ? -30.015 8.875 9.247 1.00 26.31 164 PHE A O 1
ATOM 1256 N N . LEU A 1 165 ? -29.659 10.868 8.283 1.00 24.75 165 LEU A N 1
ATOM 1257 C CA . LEU A 1 165 ? -29.818 10.417 6.906 1.00 24.75 165 LEU A CA 1
ATOM 1258 C C . LEU A 1 165 ? -28.529 9.686 6.482 1.00 24.75 165 LEU A C 1
ATOM 1260 O O . LEU A 1 165 ? -27.728 10.218 5.719 1.00 24.75 165 LEU A O 1
ATOM 1264 N N . ILE A 1 166 ? -28.302 8.464 6.979 1.00 30.47 166 ILE A N 1
ATOM 1265 C CA . ILE A 1 166 ? -27.405 7.522 6.300 1.00 30.47 166 ILE A CA 1
ATOM 1266 C C . ILE A 1 166 ? -28.165 7.054 5.062 1.00 30.47 166 ILE A C 1
ATOM 1268 O O . ILE A 1 166 ? -28.943 6.101 5.083 1.00 30.47 166 ILE A O 1
ATOM 1272 N N . LEU A 1 167 ? -27.971 7.785 3.969 1.00 23.20 167 LEU A N 1
ATOM 1273 C CA . LEU A 1 167 ? -28.378 7.362 2.641 1.00 23.20 167 LEU A CA 1
ATOM 1274 C C . LEU A 1 167 ? -27.388 6.283 2.169 1.00 23.20 167 LEU A C 1
ATOM 1276 O O . LEU A 1 167 ? -26.524 6.525 1.333 1.00 23.20 167 LEU A O 1
ATOM 1280 N N . LEU A 1 168 ? -27.491 5.081 2.739 1.00 32.38 168 LEU A N 1
ATOM 1281 C CA . LEU A 1 168 ? -26.856 3.877 2.206 1.00 32.38 168 LEU A CA 1
ATOM 1282 C C . LEU A 1 168 ? -27.637 3.447 0.960 1.00 32.38 168 LEU A C 1
ATOM 1284 O O . LEU A 1 168 ? -28.487 2.561 0.997 1.00 32.38 168 LEU A O 1
ATOM 1288 N N . LYS A 1 169 ? -27.367 4.120 -0.158 1.00 21.28 169 LYS A N 1
ATOM 1289 C CA . LYS A 1 169 ? -27.691 3.600 -1.483 1.00 21.28 169 LYS A CA 1
ATOM 1290 C C . LYS A 1 169 ? -26.381 3.121 -2.090 1.00 21.28 169 LYS A C 1
ATOM 1292 O O . LYS A 1 169 ? -25.687 3.877 -2.759 1.00 21.28 169 LYS A O 1
ATOM 1297 N N . PHE A 1 170 ? -26.030 1.874 -1.777 1.00 30.42 170 PHE A N 1
ATOM 1298 C CA . PHE A 1 170 ? -25.081 1.121 -2.585 1.00 30.42 170 PHE A CA 1
ATOM 1299 C C . PHE A 1 170 ? -25.678 1.021 -3.991 1.00 30.42 170 PHE A C 1
ATOM 1301 O O . PHE A 1 170 ? -26.743 0.428 -4.178 1.00 30.42 170 PHE A O 1
ATOM 1308 N N . CYS A 1 171 ? -25.025 1.667 -4.946 1.00 35.84 171 CYS A N 1
ATOM 1309 C CA . CYS A 1 171 ? -25.053 1.260 -6.337 1.00 35.84 171 CYS A CA 1
ATOM 1310 C C . CYS A 1 171 ? -23.649 0.774 -6.681 1.00 35.84 171 CYS A C 1
ATOM 1312 O O . CYS A 1 171 ? -22.691 1.354 -6.115 1.00 35.84 171 CYS A O 1
#

Mean predicted aligned error: 14.07 Å

Solvent-accessible surface area (backbone atoms only — not comparable to full-atom values): 11561 Å² total; per-residue (Å²): 138,81,92,54,96,49,56,78,78,78,44,86,77,70,55,98,79,61,76,77,80,72,96,74,85,83,82,88,88,88,76,62,92,88,68,47,64,70,58,54,52,49,54,52,50,50,55,42,46,72,70,72,47,85,86,86,81,91,68,90,81,59,81,53,52,66,60,36,54,74,72,71,48,88,82,89,60,86,38,93,90,56,74,65,86,81,69,89,64,75,82,59,59,80,59,90,47,75,69,29,53,49,54,43,50,55,46,60,66,54,47,45,58,55,51,34,47,69,76,27,70,87,82,50,66,52,88,72,50,52,58,49,48,41,50,52,50,52,53,52,51,50,51,49,50,50,50,72,66,39,84,78,59,92,76,91,74,93,77,87,88,75,88,76,79,77,78,83,72,87,126

Secondary structure (DSSP, 8-state):
----TTHHHH-TTS-TTS--S-----------TTSSHHHHHHHHHHHHHHTT-------SS-SSHHHHHHTT-------SSSPPP--TTTT---S--HHHHHHHHHHHHHHHHHHHHHH-TTT---TTHHHHHHHHHHHHHHHHHHHHHTTT-------------------

pLDDT: mean 73.98, std 22.18, range [21.28, 95.38]

Sequence (171 aa):
MYWSPFGGALLPTLNKNAAAPNENFNLYIAGVPGSGKSVFMQELMLSVLGVGGKVFVLDYGRSFKRTCLILGGSYIEFDMKNPVSINPFSDVPENDSAKSIEARSDFLSNFPSILATMAAPQYGTSDLQQPMLQSALTLALLSLIYSSCNFIFNFSTSFTSFCFLILLKFC

Radius of gyration: 23.99 Å; Cα contacts (8 Å, |Δi|>4): 60; chains: 1; bounding box: 70×50×42 Å

InterPro domains:
  IPR027417 P-loop containing nucleoside triphosphate hydrolase [G3DSA:3.40.50.300] (7-151)
  IPR027417 P-loop containing nucleoside triphosphate hydrolase [SSF52540] (24-152)
  IPR043964 TraG, P-loop domain [PF19044] (23-90)
  IPR053155 F-pilin assembly protein TraC [PTHR38467] (22-102)

Organism: NCBI:txid1359184